Protein AF-D4GF12-F1 (afdb_monomer)

Solvent-accessible surface area (backbone atoms only — not comparable to full-atom values): 6515 Å² total; per-residue (Å²): 127,83,76,57,58,64,55,52,53,54,58,58,62,68,72,66,71,75,79,78,74,78,79,74,82,71,78,79,79,67,90,60,90,43,75,68,58,49,51,52,51,51,53,52,48,51,57,53,55,74,44,42,65,59,53,51,53,50,50,57,47,52,52,52,54,48,55,50,52,53,52,38,52,56,44,44,56,35,30,73,66,40,88,52,85,51,52,42,77,39,86,88,77,63,42,35,22,26,78,88,76,70,42,79,46,89,84

Secondary structure (DSSP, 8-state):
-TTHHHHHHHHHHHT---------------SS--HHHHHHHHHHHHHHHHTHHHHHHHHHHHHHHHHHHHHHHHHHHHHHH-S-TTEEEETTTTEEEETTT-PBPP-

pLDDT: mean 81.62, std 16.26, range [52.56, 98.12]

Sequence (107 aa):
MKKLVPVLMVALLSATAMRVSANTEHVIIENGSSALSNEAARQSKEQWNDTHMLRNKVNSRVEKEFDKADRAFDTRDKCEQSANLNAYWEPNTLRCLDRRTGRPVLP

Foldseek 3Di:
DVPVVVVVVVVVVVVPPPPPPPPPPPPPPPPDDDPVNVVVVVVVVVVCVVCVVVVVVVVVVVVVVVVVVVVLVVQQVVQVVDPDPQWDQDPVVSATAGVVPRHGDRD

Radius of gyration: 39.15 Å; Cα contacts (8 Å, |Δi|>4): 54; chains: 1; bounding box: 106×28×67 Å

Structure (mmCIF, N/CA/C/O backbone):
data_AF-D4GF12-F1
#
_entry.id   AF-D4GF12-F1
#
loop_
_atom_site.group_PDB
_atom_site.id
_atom_site.type_symbol
_atom_site.label_atom_id
_atom_site.label_alt_id
_atom_site.label_comp_id
_atom_site.label_asym_id
_atom_site.label_entity_id
_atom_site.label_seq_id
_atom_site.pdbx_PDB_ins_code
_atom_site.Cartn_x
_atom_site.Cartn_y
_atom_site.Cartn_z
_atom_site.occupancy
_atom_site.B_iso_or_equiv
_atom_site.auth_seq_id
_atom_site.auth_comp_id
_atom_site.auth_asym_id
_atom_site.auth_atom_id
_atom_site.pdbx_PDB_model_num
ATOM 1 N N . MET A 1 1 ? -91.198 -6.094 38.146 1.00 53.38 1 MET A N 1
ATOM 2 C CA . MET A 1 1 ? -89.989 -6.294 37.307 1.00 53.38 1 MET A CA 1
ATOM 3 C C . MET A 1 1 ? -89.269 -5.003 36.864 1.00 53.38 1 MET A C 1
ATOM 5 O O . MET A 1 1 ? -88.163 -5.101 36.361 1.00 53.38 1 MET A O 1
ATOM 9 N N . LYS A 1 2 ? -89.803 -3.786 37.091 1.00 52.84 2 LYS A N 1
ATOM 10 C CA . LYS A 1 2 ? -89.190 -2.522 36.608 1.00 52.84 2 LYS A CA 1
ATOM 11 C C . LYS A 1 2 ? -88.031 -1.951 37.454 1.00 52.84 2 LYS A C 1
ATOM 13 O O . LYS A 1 2 ? -87.327 -1.074 36.977 1.00 52.84 2 LYS A O 1
ATOM 18 N N . LYS A 1 3 ? -87.805 -2.442 38.683 1.00 52.56 3 LYS A N 1
ATOM 19 C CA . LYS A 1 3 ? -86.726 -1.960 39.578 1.00 52.56 3 LYS A CA 1
ATOM 20 C C . LYS A 1 3 ? -85.417 -2.764 39.505 1.00 52.56 3 LYS A C 1
ATOM 22 O O . LYS A 1 3 ? -84.432 -2.350 40.096 1.00 52.56 3 LYS A O 1
ATOM 27 N N . LEU A 1 4 ? -85.397 -3.882 38.773 1.00 56.50 4 LEU A N 1
ATOM 28 C CA . LEU A 1 4 ? -84.217 -4.753 38.637 1.00 56.50 4 LEU A CA 1
ATOM 29 C C . LEU A 1 4 ? -83.287 -4.337 37.489 1.00 56.50 4 LEU A C 1
ATOM 31 O O . LEU A 1 4 ? -82.095 -4.609 37.539 1.00 56.50 4 LEU A O 1
ATOM 35 N N . VAL A 1 5 ? -83.812 -3.619 36.494 1.00 61.00 5 VAL A N 1
ATOM 36 C CA . VAL A 1 5 ? -83.046 -3.117 35.345 1.00 61.00 5 VAL A CA 1
ATOM 37 C C . VAL A 1 5 ? -81.994 -2.056 35.728 1.00 61.00 5 VAL A C 1
ATOM 39 O O . VAL A 1 5 ? -80.854 -2.200 35.289 1.00 61.00 5 VAL A O 1
ATOM 42 N N . PRO A 1 6 ? -82.285 -1.032 36.564 1.00 59.31 6 PRO A N 1
ATOM 43 C CA . PRO A 1 6 ? -81.270 -0.030 36.906 1.00 59.31 6 PRO A CA 1
ATOM 44 C C . PRO A 1 6 ? -80.180 -0.587 37.832 1.00 59.31 6 PRO A C 1
ATOM 46 O O . PRO A 1 6 ? -79.039 -0.148 37.760 1.00 59.31 6 PRO A O 1
ATOM 49 N N . VAL A 1 7 ? -80.503 -1.583 38.665 1.00 61.50 7 VAL A N 1
ATOM 50 C CA . VAL A 1 7 ? -79.533 -2.221 39.570 1.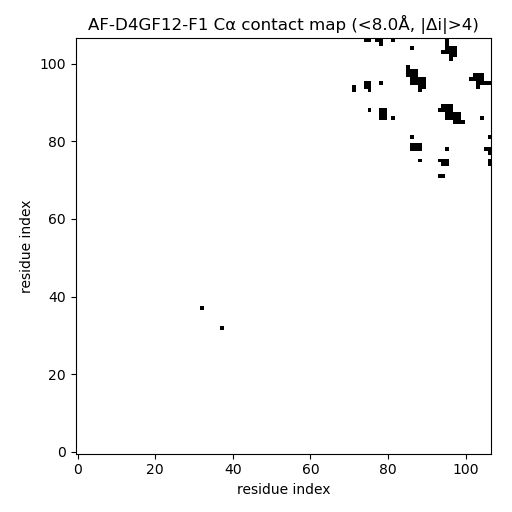00 61.50 7 VAL A CA 1
ATOM 51 C C . VAL A 1 7 ? -78.555 -3.102 38.791 1.00 61.50 7 VAL A C 1
ATOM 53 O O . VAL A 1 7 ? -77.358 -3.074 39.068 1.00 61.50 7 VAL A O 1
ATOM 56 N N . LEU A 1 8 ? -79.036 -3.821 37.769 1.00 58.91 8 LEU A N 1
ATOM 57 C CA . LEU A 1 8 ? -78.166 -4.608 36.892 1.00 58.91 8 LEU A CA 1
ATOM 58 C C . LEU A 1 8 ? -77.224 -3.711 36.072 1.00 58.91 8 LEU A C 1
ATOM 60 O O . LEU A 1 8 ? -76.050 -4.031 35.928 1.00 58.91 8 LEU A O 1
ATOM 64 N N . MET A 1 9 ? -77.710 -2.563 35.589 1.00 59.28 9 MET A N 1
ATOM 65 C CA . MET A 1 9 ? -76.888 -1.586 34.861 1.00 59.28 9 MET A CA 1
ATOM 66 C C . MET A 1 9 ? -75.758 -1.013 35.729 1.00 59.28 9 MET A C 1
ATOM 68 O O . MET A 1 9 ? -74.613 -0.980 35.291 1.00 59.28 9 MET A O 1
ATOM 72 N N . VAL A 1 10 ? -76.038 -0.623 36.978 1.00 61.66 10 VAL A N 1
ATOM 73 C CA . VAL A 1 10 ? -75.007 -0.072 37.880 1.00 61.66 10 VAL A CA 1
ATOM 74 C C . VAL A 1 10 ? -73.959 -1.128 38.258 1.00 61.66 10 VAL A C 1
ATOM 76 O O . VAL A 1 10 ? -72.772 -0.812 38.314 1.00 61.66 10 VAL A O 1
ATOM 79 N N . ALA A 1 11 ? -74.366 -2.389 38.437 1.00 59.56 11 ALA A N 1
ATOM 80 C CA . ALA A 1 11 ? -73.440 -3.486 38.721 1.00 59.56 11 ALA A CA 1
ATOM 81 C C . ALA A 1 11 ? -72.506 -3.803 37.534 1.00 59.56 11 ALA A C 1
ATOM 83 O O . ALA A 1 11 ? -71.326 -4.095 37.743 1.00 59.56 11 ALA A O 1
ATOM 84 N N . LEU A 1 12 ? -72.993 -3.688 36.290 1.00 58.19 12 LEU A N 1
ATOM 85 C CA . LEU A 1 12 ? -72.152 -3.859 35.100 1.00 58.19 12 LEU A CA 1
ATOM 86 C C . LEU A 1 12 ? -71.152 -2.705 34.908 1.00 58.19 12 LEU A C 1
ATOM 88 O O . LEU A 1 12 ? -70.034 -2.961 34.466 1.00 58.19 12 LEU A O 1
ATOM 92 N N . LEU A 1 13 ? -71.496 -1.467 35.287 1.00 57.28 13 LEU A N 1
ATOM 93 C CA . LEU A 1 13 ? -70.560 -0.333 35.203 1.00 57.28 13 LEU A CA 1
ATOM 94 C C . LEU A 1 13 ? -69.430 -0.393 36.247 1.00 57.28 13 LEU A C 1
ATOM 96 O O . LEU A 1 13 ? -68.340 0.114 35.991 1.00 57.28 13 LEU A O 1
ATOM 100 N N . SER A 1 14 ? -69.640 -1.030 37.404 1.00 55.75 14 SER A N 1
ATOM 101 C CA . SER A 1 14 ? -68.579 -1.186 38.416 1.00 55.75 14 SER A CA 1
ATOM 102 C C . SER A 1 14 ? -67.517 -2.235 38.062 1.00 55.75 14 SER A C 1
ATOM 104 O O . SER A 1 14 ? -66.428 -2.215 38.633 1.00 55.75 14 SER A O 1
ATOM 106 N N . ALA A 1 15 ? -67.801 -3.140 37.118 1.00 54.91 15 ALA A N 1
ATOM 107 C CA . ALA A 1 15 ? -66.869 -4.194 36.711 1.00 54.91 15 ALA A CA 1
ATOM 108 C C . ALA A 1 15 ? -65.818 -3.718 35.691 1.00 54.91 15 ALA A C 1
ATOM 110 O O . ALA A 1 15 ? -64.804 -4.384 35.491 1.00 54.91 15 ALA A O 1
ATOM 111 N N . THR A 1 16 ? -66.009 -2.546 35.079 1.00 54.62 16 THR A N 1
ATOM 112 C CA . THR A 1 16 ? -65.052 -1.943 34.143 1.00 54.62 16 THR A CA 1
ATOM 113 C C . THR A 1 16 ? -64.179 -0.905 34.840 1.00 54.62 16 THR A C 1
ATOM 115 O O . THR A 1 16 ? -64.048 0.228 34.383 1.00 54.62 16 THR A O 1
ATOM 118 N N . ALA A 1 17 ? -63.555 -1.274 35.958 1.00 56.12 17 ALA A N 1
ATOM 119 C CA . ALA A 1 17 ? -62.398 -0.531 36.437 1.00 56.12 17 ALA A CA 1
ATOM 120 C C . ALA A 1 17 ? -61.231 -0.828 35.481 1.00 56.12 17 ALA A C 1
ATOM 122 O O . ALA A 1 17 ? -60.422 -1.725 35.722 1.00 56.12 17 ALA A O 1
ATOM 123 N N . MET A 1 18 ? -61.181 -0.118 34.348 1.00 60.22 18 MET A N 1
ATOM 124 C CA . MET A 1 18 ? -60.017 -0.113 33.468 1.00 60.22 18 MET A CA 1
ATOM 125 C C . MET A 1 18 ? -58.819 0.333 34.304 1.00 60.22 18 MET A C 1
ATOM 127 O O . MET A 1 18 ? -58.687 1.507 34.649 1.00 60.22 18 MET A O 1
ATOM 131 N N . ARG A 1 19 ? -57.948 -0.612 34.666 1.00 57.62 19 ARG A N 1
ATOM 132 C CA . ARG A 1 19 ? -56.641 -0.278 35.221 1.00 57.62 19 ARG A CA 1
ATOM 133 C C . ARG A 1 19 ? -55.822 0.314 34.085 1.00 57.62 19 ARG A C 1
ATOM 135 O O . ARG A 1 19 ? -55.163 -0.409 33.346 1.00 57.62 19 ARG A O 1
ATOM 142 N N . VAL A 1 20 ? -55.905 1.630 33.922 1.00 60.22 20 VAL A N 1
ATOM 143 C CA . VAL A 1 20 ? -54.955 2.380 33.106 1.00 60.22 20 VAL A CA 1
ATOM 144 C C . VAL A 1 20 ? -53.615 2.280 33.827 1.00 60.22 20 VAL A C 1
ATOM 146 O O . VAL A 1 20 ? -53.332 3.017 34.766 1.00 60.22 20 VAL A O 1
ATOM 149 N N . SER A 1 21 ? -52.809 1.295 33.436 1.00 61.09 21 SER A N 1
ATOM 150 C CA . SER A 1 21 ? -51.382 1.321 33.718 1.00 61.09 21 SER A CA 1
ATOM 151 C C . SER A 1 21 ? -50.798 2.344 32.756 1.00 61.09 21 SER A C 1
ATOM 153 O O . SER A 1 21 ? -50.621 2.073 31.570 1.00 61.09 21 SER A O 1
ATOM 155 N N . ALA A 1 22 ? -50.589 3.562 33.248 1.00 56.28 22 ALA A N 1
ATOM 156 C CA . ALA A 1 22 ? -49.751 4.516 32.550 1.00 56.28 22 ALA A CA 1
ATOM 157 C C . ALA A 1 22 ? -48.327 3.958 32.620 1.00 56.28 22 ALA A C 1
ATOM 159 O O . ALA A 1 22 ? -47.657 4.074 33.645 1.00 56.28 22 ALA A O 1
ATOM 160 N N . ASN A 1 23 ? -47.902 3.276 31.557 1.00 54.06 23 ASN A N 1
ATOM 161 C CA . ASN A 1 23 ? -46.517 2.877 31.387 1.00 54.06 23 ASN A CA 1
ATOM 162 C C . ASN A 1 23 ? -45.744 4.163 31.093 1.00 54.06 23 ASN A C 1
ATOM 164 O O . ASN A 1 23 ? -45.641 4.603 29.949 1.00 54.06 23 ASN A O 1
ATOM 168 N N . THR A 1 24 ? -45.340 4.858 32.153 1.00 62.03 24 THR A N 1
ATOM 169 C CA . THR A 1 24 ? -44.524 6.056 32.040 1.00 62.03 24 THR A CA 1
ATOM 170 C C . THR A 1 24 ? -43.122 5.601 31.670 1.00 62.03 24 THR A C 1
ATOM 172 O O . THR A 1 24 ? -42.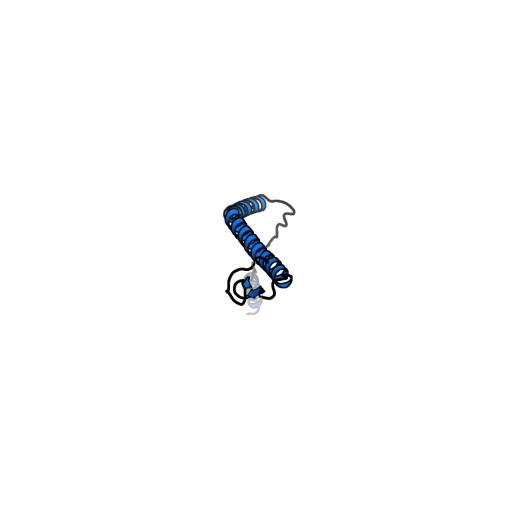264 5.411 32.535 1.00 62.03 24 THR A O 1
ATOM 175 N N . GLU A 1 25 ? -42.903 5.408 30.370 1.00 54.41 25 GLU A N 1
ATOM 176 C CA . GLU A 1 25 ? -41.578 5.445 29.763 1.00 54.41 25 GLU A CA 1
ATOM 177 C C . GLU A 1 25 ? -41.065 6.879 29.925 1.00 54.41 25 GLU A C 1
ATOM 179 O O . GLU A 1 25 ? -41.168 7.733 29.048 1.00 54.41 25 GLU A O 1
ATOM 184 N N . HIS A 1 26 ? -40.633 7.196 31.143 1.00 62.44 26 HIS A N 1
ATOM 185 C CA . HIS A 1 26 ? -39.968 8.449 31.412 1.00 62.44 26 HIS A CA 1
ATOM 186 C C . HIS A 1 26 ? -38.563 8.308 30.836 1.00 62.44 26 HIS A C 1
ATOM 188 O O . HIS A 1 26 ? -37.727 7.549 31.322 1.00 62.44 26 HIS A O 1
ATOM 194 N N . VAL A 1 27 ? -38.321 9.013 29.739 1.00 59.59 27 VAL A N 1
ATOM 195 C CA . VAL A 1 27 ? -36.967 9.197 29.241 1.00 59.59 27 VAL A CA 1
ATOM 196 C C . VAL A 1 27 ? -36.293 10.128 30.242 1.00 59.59 27 VAL A C 1
ATOM 198 O O . VAL A 1 27 ? -36.574 11.328 30.263 1.00 59.59 27 VAL A O 1
ATOM 201 N N . ILE A 1 28 ? -35.447 9.583 31.118 1.00 58.88 28 ILE A N 1
ATOM 202 C CA . ILE A 1 28 ? -34.534 10.414 31.900 1.00 58.88 28 ILE A CA 1
ATOM 203 C C . ILE A 1 28 ? -33.526 10.961 30.892 1.00 58.88 28 ILE A C 1
ATOM 205 O O . ILE A 1 28 ? -32.549 10.306 30.538 1.00 58.88 28 ILE A O 1
ATOM 209 N N . ILE A 1 29 ? -33.807 12.146 30.354 1.00 58.06 29 ILE A N 1
ATOM 210 C CA . ILE A 1 29 ? -32.842 12.899 29.558 1.00 58.06 29 ILE A CA 1
ATOM 211 C C . ILE A 1 29 ? -31.851 13.477 30.570 1.00 58.06 29 ILE A C 1
ATOM 213 O O . ILE A 1 29 ? -31.959 14.630 30.988 1.00 58.06 29 ILE A O 1
ATOM 217 N N . GLU A 1 30 ? -30.923 12.639 31.035 1.00 58.66 30 GLU A N 1
ATOM 218 C CA . GLU A 1 30 ? -29.767 13.096 31.796 1.00 58.66 30 GLU A CA 1
ATOM 219 C C . GLU A 1 30 ? -28.891 13.890 30.828 1.00 58.66 30 GLU A C 1
ATOM 221 O O . GLU A 1 30 ? -28.096 13.353 30.058 1.00 58.66 30 GLU A O 1
ATOM 226 N N . ASN A 1 31 ? -29.100 15.204 30.811 1.00 56.97 31 ASN A N 1
ATOM 227 C CA . ASN A 1 31 ? -28.203 16.149 30.167 1.00 56.97 31 ASN A CA 1
ATOM 228 C C . ASN A 1 31 ? -26.886 16.173 30.964 1.00 56.97 31 ASN A C 1
ATOM 230 O O . ASN A 1 31 ? -26.679 17.042 31.808 1.00 56.97 31 ASN A O 1
ATOM 234 N N . GLY A 1 32 ? -26.043 15.155 30.773 1.00 68.50 32 GLY A N 1
ATOM 235 C CA . GLY A 1 32 ? -24.770 14.999 31.474 1.00 68.50 32 GLY A CA 1
ATOM 236 C C . GLY A 1 32 ? -24.465 13.563 31.903 1.00 68.50 32 GLY A C 1
ATOM 237 O O . GLY A 1 32 ? -25.352 12.730 32.046 1.00 68.50 32 GLY A O 1
ATOM 238 N N . SER A 1 33 ? -23.173 13.292 32.102 1.00 67.56 33 SER A N 1
ATOM 239 C CA . SER A 1 33 ? -22.618 11.987 32.465 1.00 67.56 33 SER A CA 1
ATOM 240 C C . SER A 1 33 ? -23.255 11.408 33.732 1.00 67.56 33 SER A C 1
ATOM 242 O O . SER A 1 33 ? -22.992 11.900 34.833 1.00 67.56 33 SER A O 1
ATOM 244 N N . SER A 1 34 ? -24.025 10.335 33.605 1.00 78.69 34 SER A N 1
ATOM 245 C CA . SER A 1 34 ? -24.491 9.559 34.747 1.00 78.69 34 SER A CA 1
ATOM 246 C C . SER A 1 34 ? -23.554 8.409 35.072 1.00 78.69 34 SER A C 1
ATOM 248 O O . SER A 1 34 ? -22.710 8.007 34.266 1.00 78.69 34 SER A O 1
ATOM 250 N N . ALA A 1 35 ? -23.668 7.872 36.288 1.00 81.75 35 ALA A N 1
ATOM 251 C CA . ALA A 1 35 ? -22.832 6.756 36.728 1.00 81.75 35 ALA A CA 1
ATOM 252 C C . ALA A 1 35 ? -22.944 5.555 35.769 1.00 81.75 35 ALA A C 1
ATOM 254 O O . ALA A 1 35 ? -21.932 4.943 35.431 1.00 81.75 35 ALA A O 1
ATOM 255 N N . LEU A 1 36 ? -24.153 5.283 35.265 1.00 84.62 36 LEU A N 1
ATOM 256 C CA . LEU A 1 36 ? -24.404 4.231 34.283 1.00 84.62 36 LEU A CA 1
ATOM 257 C C . LEU A 1 36 ? -23.744 4.540 32.931 1.00 84.62 36 LEU A C 1
ATOM 259 O O . LEU A 1 36 ? -23.071 3.674 32.375 1.00 84.62 36 LEU A O 1
ATOM 263 N N . SER A 1 37 ? -23.888 5.766 32.409 1.00 85.50 37 SER A N 1
ATOM 264 C CA . SER A 1 37 ? -23.278 6.137 31.123 1.00 85.50 37 SER A CA 1
ATOM 265 C C . SER A 1 37 ? -21.748 6.137 31.182 1.00 85.50 37 SER A C 1
ATOM 267 O O . SER A 1 37 ? -21.092 5.748 30.219 1.00 85.50 37 SER A O 1
ATOM 269 N N . ASN A 1 38 ? -21.167 6.541 32.315 1.00 87.12 38 ASN A N 1
ATOM 270 C CA . ASN A 1 38 ? -19.719 6.531 32.532 1.00 87.12 38 ASN A CA 1
ATOM 271 C C . ASN A 1 38 ? -19.156 5.112 32.565 1.00 87.12 38 ASN A C 1
ATOM 273 O O . ASN A 1 38 ? -18.119 4.835 31.962 1.00 87.12 38 ASN A O 1
ATOM 277 N N . GLU A 1 39 ? -19.858 4.208 33.239 1.00 86.56 39 GLU A N 1
ATOM 278 C CA . GLU A 1 39 ? -19.474 2.806 33.312 1.00 86.56 39 GLU A CA 1
ATOM 279 C C . GLU A 1 39 ? -19.608 2.112 31.948 1.00 86.56 39 GLU A C 1
ATOM 281 O O . GLU A 1 39 ? -18.696 1.403 31.520 1.00 86.56 39 GLU A O 1
ATOM 286 N N . ALA A 1 40 ? -20.674 2.405 31.196 1.00 88.12 40 ALA A N 1
ATOM 287 C CA . ALA A 1 40 ? -20.821 1.949 29.815 1.00 88.12 40 ALA A CA 1
ATOM 288 C C . ALA A 1 40 ? -19.692 2.483 28.908 1.00 88.12 40 ALA A C 1
ATOM 290 O O . ALA A 1 40 ? -19.117 1.733 28.115 1.00 88.12 40 ALA A O 1
ATOM 291 N N . ALA A 1 41 ? -19.307 3.756 29.058 1.00 88.38 41 ALA A N 1
ATOM 292 C CA . ALA A 1 41 ? -18.180 4.331 28.327 1.00 88.38 41 ALA A CA 1
ATOM 293 C C . ALA A 1 41 ? -16.850 3.638 28.683 1.00 88.38 41 ALA A C 1
ATOM 295 O O . ALA A 1 41 ? -16.062 3.335 27.784 1.00 88.38 41 ALA A O 1
ATOM 296 N N . ARG A 1 42 ? -16.614 3.312 29.963 1.00 91.69 42 ARG A N 1
ATOM 297 C CA . ARG A 1 42 ? -15.434 2.550 30.410 1.00 91.69 42 ARG A CA 1
ATOM 298 C C . ARG A 1 42 ? -15.375 1.164 29.767 1.00 91.69 42 ARG A C 1
ATOM 300 O O . ARG A 1 42 ? -14.344 0.815 29.196 1.00 91.69 42 ARG A O 1
ATOM 307 N N . GLN A 1 43 ? -16.481 0.422 29.784 1.00 93.81 43 GLN A N 1
ATOM 308 C CA . GLN A 1 43 ? -16.571 -0.903 29.157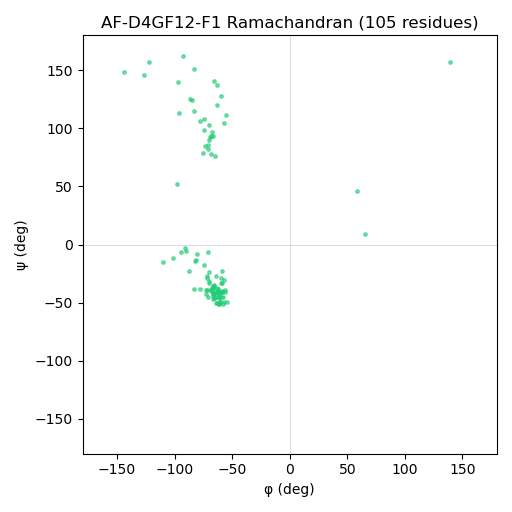 1.00 93.81 43 GLN A CA 1
ATOM 309 C C . GLN A 1 43 ? -16.338 -0.831 27.642 1.00 93.81 43 GLN A C 1
ATOM 311 O O . GLN A 1 43 ? -15.589 -1.632 27.084 1.00 93.81 43 GLN A O 1
ATOM 316 N N . SER A 1 44 ? -16.911 0.175 26.973 1.00 92.75 44 SER A N 1
ATOM 317 C CA . SER A 1 44 ? -16.691 0.388 25.537 1.00 92.75 44 SER A CA 1
ATOM 318 C C . SER A 1 44 ? -15.223 0.697 25.212 1.00 92.75 44 SER A C 1
ATOM 320 O O . SER A 1 44 ? -14.682 0.202 24.222 1.00 92.75 44 SER A O 1
ATOM 322 N N . LYS A 1 45 ? -14.537 1.457 26.077 1.00 95.06 45 LYS A N 1
ATOM 323 C CA . LYS A 1 45 ? -13.107 1.749 25.950 1.00 95.06 45 LYS A CA 1
ATOM 324 C C . LYS A 1 45 ? -12.249 0.496 26.127 1.00 95.06 45 LYS A C 1
ATOM 326 O O . LYS A 1 45 ? -11.296 0.323 25.373 1.00 95.06 45 LYS A O 1
ATOM 331 N N . GLU A 1 46 ? -12.569 -0.365 27.090 1.00 95.19 46 GLU A N 1
ATOM 332 C CA . GLU A 1 46 ? -11.884 -1.653 27.283 1.00 95.19 46 GLU A CA 1
ATOM 333 C C . GLU A 1 46 ? -12.032 -2.535 26.042 1.00 95.19 46 GLU A C 1
ATOM 335 O O . GLU A 1 46 ? -11.028 -2.920 25.447 1.00 95.19 46 GLU A O 1
ATOM 340 N N . GLN A 1 47 ? -13.256 -2.690 25.534 1.00 93.69 47 GLN A N 1
ATOM 341 C CA . GLN A 1 47 ? -13.517 -3.424 24.294 1.00 93.69 47 GLN A CA 1
ATOM 342 C C . GLN A 1 47 ? -12.765 -2.837 23.078 1.00 93.69 47 GLN A C 1
ATOM 344 O O . GLN A 1 47 ? -12.215 -3.564 22.243 1.00 93.69 47 GLN A O 1
ATOM 349 N N . TRP A 1 48 ? -12.707 -1.508 22.954 1.00 94.75 48 TRP A N 1
ATOM 350 C CA . TRP A 1 48 ? -11.956 -0.839 21.886 1.00 94.75 48 TRP A CA 1
ATOM 351 C C . TRP A 1 48 ? -10.438 -1.049 21.998 1.00 94.75 48 TRP A C 1
ATOM 353 O O . TRP A 1 48 ? -9.740 -1.151 20.978 1.00 94.75 48 TRP A O 1
ATOM 363 N N . ASN A 1 49 ? -9.923 -1.117 23.227 1.00 96.38 49 ASN A N 1
ATOM 364 C CA . ASN A 1 49 ? -8.514 -1.371 23.515 1.00 96.38 49 ASN A CA 1
ATOM 365 C C . ASN A 1 49 ? -8.128 -2.830 23.248 1.00 96.38 49 ASN A C 1
ATOM 367 O O . ASN A 1 49 ? -7.075 -3.071 22.651 1.00 96.38 49 ASN A O 1
ATOM 371 N N . ASP A 1 50 ? -8.995 -3.785 23.585 1.00 96.12 50 ASP A N 1
ATOM 372 C CA . ASP A 1 50 ? -8.771 -5.214 23.330 1.00 96.12 50 ASP A CA 1
ATOM 373 C C . ASP A 1 50 ? -8.567 -5.497 21.833 1.00 96.12 50 ASP A C 1
ATOM 375 O O . ASP A 1 50 ? -7.762 -6.341 21.434 1.00 96.12 50 ASP A O 1
ATOM 379 N N . THR A 1 51 ? -9.238 -4.724 20.974 1.00 95.69 51 THR A N 1
ATOM 380 C CA . THR A 1 51 ? -9.133 -4.851 19.512 1.00 95.69 51 THR A CA 1
ATOM 381 C C . THR A 1 51 ? -8.051 -3.972 18.875 1.00 95.69 51 THR A C 1
ATOM 383 O O . THR A 1 51 ? -7.829 -4.071 17.663 1.00 95.69 51 THR A O 1
ATOM 386 N N . HIS A 1 52 ? -7.338 -3.127 19.637 1.00 96.31 52 HIS A N 1
ATOM 387 C CA . HIS A 1 52 ? -6.435 -2.117 19.062 1.00 96.31 52 HIS A CA 1
ATOM 388 C C . HIS A 1 52 ? -5.332 -2.720 18.185 1.00 96.31 52 HIS A C 1
ATOM 390 O O . HIS A 1 52 ? -5.039 -2.199 17.110 1.00 96.31 52 HIS A O 1
ATOM 396 N N . MET A 1 53 ? -4.760 -3.850 18.606 1.00 96.38 53 MET A N 1
ATOM 397 C CA . MET A 1 53 ? -3.683 -4.509 17.873 1.00 96.38 53 MET A CA 1
ATOM 398 C C . MET A 1 53 ? -4.162 -4.961 16.490 1.00 96.38 53 MET A C 1
ATOM 400 O O . MET A 1 53 ? -3.439 -4.810 15.506 1.00 96.38 53 MET A O 1
ATOM 404 N N . LEU A 1 54 ? -5.364 -5.539 16.407 1.00 96.88 54 LEU A N 1
ATOM 405 C CA . LEU A 1 54 ? -5.908 -6.009 15.137 1.00 96.88 54 LEU A CA 1
ATOM 406 C C . LEU A 1 54 ? -6.198 -4.826 14.213 1.00 96.88 54 LEU A C 1
ATOM 408 O O . LEU A 1 54 ? -5.806 -4.868 13.051 1.00 96.88 54 LEU A O 1
ATOM 412 N N . ARG A 1 55 ? -6.798 -3.755 14.744 1.00 96.56 55 ARG A N 1
ATOM 413 C CA . ARG A 1 55 ? -7.048 -2.519 13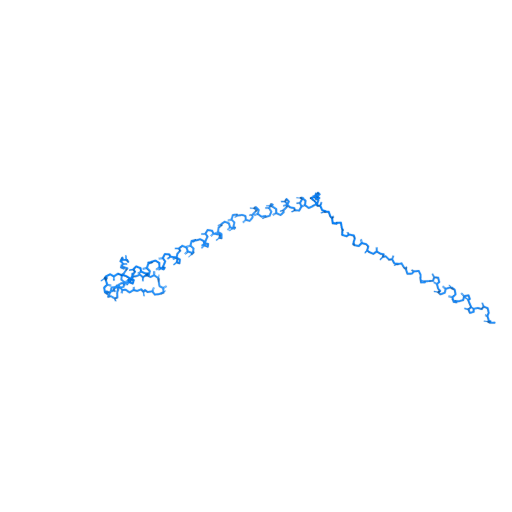.987 1.00 96.56 55 ARG A CA 1
ATOM 414 C C . ARG A 1 55 ? -5.750 -1.928 13.438 1.00 96.56 55 ARG A C 1
ATOM 416 O O . ARG A 1 55 ? -5.678 -1.636 12.250 1.00 96.56 55 ARG A O 1
ATOM 423 N N . ASN A 1 56 ? -4.699 -1.861 14.253 1.00 97.50 56 ASN A N 1
ATOM 424 C CA . ASN A 1 56 ? -3.383 -1.402 13.806 1.00 97.50 56 ASN A CA 1
ATOM 425 C C . ASN A 1 56 ? -2.809 -2.297 12.700 1.00 97.50 56 ASN A C 1
ATOM 427 O O . ASN A 1 56 ? -2.339 -1.792 11.688 1.00 97.50 56 ASN A O 1
ATOM 431 N N . LYS A 1 57 ? -2.889 -3.626 12.842 1.00 98.12 57 LYS A N 1
ATOM 432 C CA . LYS A 1 57 ? -2.425 -4.566 11.805 1.00 98.12 57 LYS A CA 1
ATOM 433 C C . LYS A 1 57 ? -3.192 -4.413 10.492 1.00 98.12 57 LYS A C 1
ATOM 435 O O . LYS A 1 57 ? -2.584 -4.518 9.429 1.00 98.12 57 LYS A O 1
ATOM 440 N N . VAL A 1 58 ? -4.506 -4.199 10.563 1.00 97.94 58 VAL A N 1
ATOM 441 C CA . VAL A 1 58 ? -5.343 -3.939 9.386 1.00 97.94 58 VAL A CA 1
ATOM 442 C C . VAL A 1 58 ? -4.908 -2.637 8.724 1.00 97.94 58 VAL A C 1
ATOM 444 O O . VAL A 1 58 ? -4.592 -2.661 7.540 1.00 97.94 58 VAL A O 1
ATOM 447 N N . ASN A 1 59 ? -4.785 -1.549 9.486 1.00 97.75 59 ASN A N 1
ATOM 448 C CA . ASN A 1 59 ? -4.338 -0.257 8.961 1.00 97.75 59 ASN A CA 1
ATOM 449 C C . ASN A 1 59 ? -2.961 -0.365 8.293 1.00 97.75 59 ASN A C 1
ATOM 451 O O . ASN A 1 59 ? -2.825 -0.015 7.128 1.00 97.75 59 ASN A O 1
ATOM 455 N N . SER A 1 60 ? -1.975 -0.974 8.957 1.00 97.88 60 SER A N 1
ATOM 4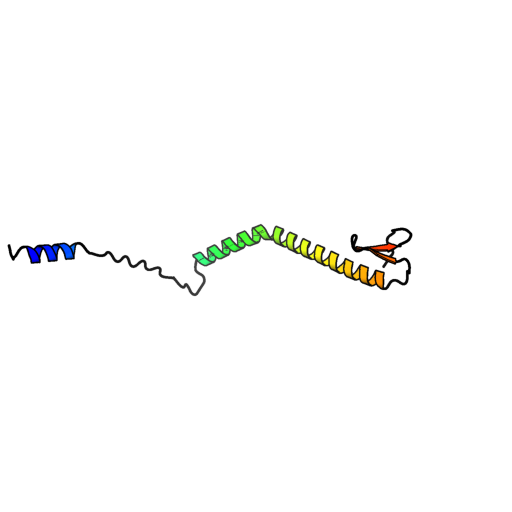56 C CA . SER A 1 60 ? -0.641 -1.165 8.375 1.00 97.88 60 SER A CA 1
ATOM 457 C C . SER A 1 60 ? -0.630 -2.080 7.150 1.00 97.88 60 SER A C 1
ATOM 459 O O . SER A 1 60 ? 0.265 -1.984 6.313 1.00 97.88 60 SER A O 1
ATOM 461 N N . ARG A 1 61 ? -1.579 -3.015 7.027 1.00 97.75 61 ARG A N 1
ATOM 462 C CA . ARG A 1 61 ? -1.732 -3.801 5.797 1.00 97.75 61 ARG A CA 1
ATOM 463 C C . ARG A 1 61 ? -2.287 -2.930 4.676 1.00 97.75 61 ARG A C 1
ATOM 465 O O . ARG A 1 61 ? -1.764 -3.005 3.572 1.00 97.75 61 ARG A O 1
ATOM 472 N N . VAL A 1 62 ? -3.310 -2.126 4.956 1.00 98.06 62 VAL A N 1
ATOM 473 C CA . VAL A 1 62 ? -3.898 -1.208 3.971 1.00 98.06 62 VAL A CA 1
ATOM 474 C C . VAL A 1 62 ? -2.853 -0.211 3.475 1.00 98.06 62 VAL A C 1
ATOM 476 O O . VAL A 1 62 ? -2.714 -0.063 2.268 1.00 98.06 62 VAL A O 1
ATOM 479 N N . GLU A 1 63 ? -2.062 0.380 4.375 1.00 97.50 63 GLU A N 1
ATOM 480 C CA . GLU A 1 63 ? -0.931 1.254 4.023 1.00 97.50 63 GLU A CA 1
ATOM 481 C C . GLU A 1 63 ? 0.042 0.553 3.067 1.00 97.50 63 GLU A C 1
ATOM 483 O O . GLU A 1 63 ? 0.344 1.067 1.998 1.00 97.50 63 GLU A O 1
ATOM 488 N N . LYS A 1 64 ? 0.466 -0.678 3.380 1.00 97.31 64 LYS A N 1
ATOM 489 C CA . LYS A 1 64 ? 1.394 -1.430 2.519 1.00 97.31 64 LYS A CA 1
ATOM 490 C C . LYS A 1 64 ? 0.828 -1.759 1.141 1.00 97.31 64 LYS A C 1
ATOM 492 O O . LYS A 1 64 ? 1.577 -1.737 0.165 1.00 97.31 64 LYS A O 1
ATOM 497 N N . GLU A 1 65 ? -0.446 -2.136 1.061 1.00 96.31 65 GLU A N 1
ATOM 498 C CA . GLU A 1 65 ? -1.090 -2.412 -0.228 1.00 96.31 65 GLU A CA 1
ATOM 499 C C . GLU A 1 65 ? -1.240 -1.128 -1.049 1.00 96.31 65 GLU A C 1
ATOM 501 O O . GLU A 1 65 ? -0.999 -1.146 -2.256 1.00 96.31 65 GLU A O 1
ATOM 506 N N . PHE A 1 66 ? -1.543 -0.008 -0.391 1.00 96.38 66 PHE A N 1
ATOM 507 C CA . PHE A 1 66 ? -1.559 1.305 -1.023 1.00 96.38 66 PHE A CA 1
ATOM 508 C C . PHE A 1 66 ? -0.169 1.680 -1.563 1.00 96.38 66 PHE A C 1
ATOM 510 O O . PHE A 1 66 ? -0.031 1.915 -2.760 1.00 96.38 66 PHE A O 1
ATOM 517 N N . ASP A 1 67 ? 0.881 1.589 -0.741 1.00 96.19 67 ASP A N 1
ATOM 518 C CA . ASP A 1 67 ? 2.274 1.852 -1.140 1.00 96.19 67 ASP A CA 1
ATOM 519 C C . ASP A 1 67 ? 2.757 0.937 -2.274 1.00 96.19 67 ASP A C 1
ATOM 521 O O . ASP A 1 67 ? 3.684 1.253 -3.023 1.00 96.19 67 ASP A O 1
ATOM 525 N N . LYS A 1 68 ? 2.214 -0.279 -2.370 1.00 93.31 68 LYS A N 1
ATOM 526 C CA . LYS A 1 68 ? 2.530 -1.206 -3.460 1.00 93.31 68 LYS A CA 1
ATOM 527 C C . LYS A 1 68 ? 1.880 -0.758 -4.768 1.00 93.31 68 LYS A C 1
ATOM 529 O O . LYS A 1 68 ? 2.540 -0.828 -5.803 1.00 93.31 68 LYS A O 1
ATOM 534 N N . ALA A 1 69 ? 0.622 -0.322 -4.722 1.00 93.12 69 ALA A N 1
ATOM 535 C CA . ALA A 1 69 ? -0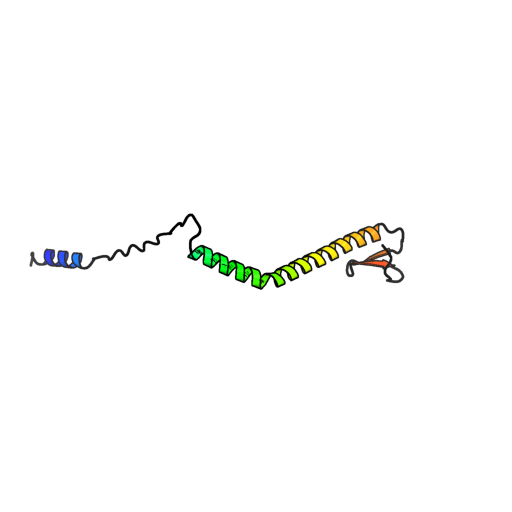.078 0.205 -5.889 1.00 93.12 69 ALA A CA 1
ATOM 536 C C . ALA A 1 69 ? 0.571 1.503 -6.384 1.00 93.12 69 ALA A C 1
ATOM 538 O O . ALA A 1 69 ? 0.862 1.618 -7.571 1.00 93.12 69 ALA A O 1
ATOM 539 N N . ASP A 1 70 ? 0.883 2.420 -5.468 1.00 95.31 70 ASP A N 1
ATOM 540 C CA . ASP A 1 70 ? 1.547 3.691 -5.767 1.00 95.31 70 ASP A CA 1
ATOM 541 C C . ASP A 1 70 ? 2.900 3.469 -6.465 1.00 95.31 70 ASP A C 1
ATOM 543 O O . ASP A 1 70 ? 3.119 3.910 -7.593 1.00 95.31 70 ASP A O 1
ATOM 547 N N . ARG A 1 71 ? 3.756 2.611 -5.890 1.00 92.44 71 ARG A N 1
ATOM 548 C CA . ARG A 1 71 ? 5.028 2.222 -6.523 1.00 92.44 71 ARG A CA 1
ATOM 549 C C . ARG A 1 71 ? 4.860 1.554 -7.884 1.00 92.44 71 ARG A C 1
ATOM 551 O O . ARG A 1 71 ? 5.749 1.682 -8.726 1.00 92.44 71 ARG A O 1
ATOM 558 N N . ALA A 1 72 ? 3.784 0.801 -8.104 1.00 90.81 72 ALA A N 1
ATOM 559 C CA . ALA A 1 72 ? 3.528 0.186 -9.401 1.00 90.81 72 ALA A CA 1
ATOM 560 C C . ALA A 1 72 ? 3.204 1.244 -10.465 1.00 90.81 72 ALA A C 1
ATOM 562 O O . ALA A 1 72 ? 3.694 1.120 -11.587 1.00 90.81 72 ALA A O 1
ATOM 563 N N . PHE A 1 73 ? 2.452 2.292 -10.112 1.00 93.25 73 PHE A N 1
ATOM 564 C CA . PHE A 1 73 ? 2.209 3.429 -11.002 1.00 93.25 73 PHE A CA 1
ATOM 565 C C . PHE A 1 73 ? 3.505 4.179 -11.316 1.00 93.25 73 PHE A C 1
ATOM 567 O O . PHE A 1 73 ? 3.848 4.302 -12.488 1.00 93.25 73 PHE A O 1
ATOM 574 N N . ASP A 1 74 ? 4.293 4.536 -10.300 1.00 93.44 74 ASP A N 1
ATOM 575 C CA . ASP A 1 74 ? 5.601 5.178 -10.497 1.00 93.44 74 ASP A CA 1
ATOM 576 C C . ASP A 1 74 ? 6.539 4.349 -11.388 1.00 93.44 74 ASP A C 1
ATOM 578 O O . ASP A 1 74 ? 7.272 4.876 -12.227 1.00 93.44 74 ASP A O 1
ATOM 582 N N . THR A 1 75 ? 6.550 3.028 -11.192 1.00 92.06 75 THR A N 1
ATOM 583 C CA . THR A 1 75 ? 7.395 2.113 -11.973 1.00 92.06 75 THR A CA 1
ATOM 584 C C . THR A 1 75 ? 6.923 2.025 -13.419 1.00 92.06 75 THR A C 1
ATOM 586 O O . THR A 1 75 ? 7.759 1.982 -14.324 1.00 92.06 75 THR A O 1
ATOM 589 N N . ARG A 1 76 ? 5.606 2.004 -13.654 1.00 92.69 76 ARG A N 1
ATOM 590 C CA . ARG A 1 76 ? 5.038 2.042 -15.004 1.00 92.69 76 ARG A CA 1
ATOM 591 C C . ARG A 1 76 ? 5.433 3.330 -15.707 1.00 92.69 76 ARG A C 1
ATOM 593 O O . ARG A 1 76 ? 5.969 3.265 -16.807 1.00 92.69 76 ARG A O 1
ATOM 600 N N . ASP A 1 77 ? 5.221 4.468 -15.060 1.00 94.00 77 ASP A N 1
ATOM 601 C CA . ASP A 1 77 ? 5.454 5.774 -15.667 1.00 94.00 77 ASP A CA 1
ATOM 602 C C . ASP A 1 77 ? 6.940 5.947 -16.037 1.00 94.00 77 ASP A C 1
ATOM 604 O O . ASP A 1 77 ? 7.262 6.417 -17.127 1.00 94.00 77 ASP A O 1
ATOM 608 N N . LYS A 1 78 ? 7.866 5.462 -15.197 1.00 92.69 78 LYS A N 1
ATOM 609 C CA . LYS A 1 78 ? 9.300 5.403 -15.534 1.00 92.69 78 LYS A CA 1
ATOM 610 C C . LYS A 1 78 ? 9.606 4.436 -16.683 1.00 92.69 78 LYS A C 1
ATOM 612 O O . LYS A 1 78 ? 10.362 4.781 -17.584 1.00 92.69 78 LYS A O 1
ATOM 617 N N . CYS A 1 79 ? 8.985 3.255 -16.697 1.00 93.38 79 CYS A N 1
ATOM 618 C CA . CYS A 1 79 ? 9.141 2.290 -17.789 1.00 93.38 79 CYS A CA 1
ATOM 619 C C . CYS A 1 79 ? 8.709 2.879 -19.140 1.00 93.38 79 CYS A C 1
ATOM 621 O O . CYS A 1 79 ? 9.384 2.677 -20.147 1.00 93.38 79 CYS A O 1
ATOM 623 N N . GLU A 1 80 ? 7.606 3.629 -19.158 1.00 90.75 80 GLU A N 1
ATOM 624 C CA . GLU A 1 80 ? 7.093 4.313 -20.349 1.00 90.75 80 GLU A CA 1
ATOM 625 C C . GLU A 1 80 ? 7.986 5.485 -20.784 1.00 90.75 80 GLU A C 1
ATOM 627 O O . GLU A 1 80 ? 8.111 5.750 -21.978 1.00 90.75 80 GLU A O 1
ATOM 632 N N . GLN A 1 81 ? 8.646 6.155 -19.836 1.00 91.31 81 GLN A N 1
ATOM 633 C CA . GLN A 1 81 ? 9.628 7.215 -20.101 1.00 91.31 81 GLN A CA 1
ATOM 634 C C . GLN A 1 81 ? 11.022 6.686 -20.473 1.00 91.31 81 GLN A C 1
ATOM 636 O O . GLN A 1 81 ? 11.899 7.468 -20.848 1.00 91.31 81 GLN A O 1
ATOM 641 N N . SER A 1 82 ? 11.256 5.377 -20.365 1.00 88.00 82 SER A N 1
ATOM 642 C CA . SER A 1 82 ? 12.567 4.783 -20.599 1.00 88.00 82 SER A CA 1
ATOM 643 C C . SER A 1 82 ? 13.024 4.976 -22.047 1.00 88.00 82 SER A C 1
ATOM 645 O O . SER A 1 82 ? 12.289 4.730 -23.001 1.00 88.00 82 SER A O 1
ATOM 647 N N . ALA A 1 83 ? 14.299 5.327 -22.227 1.00 90.00 83 ALA A N 1
ATOM 648 C CA . ALA A 1 83 ? 14.930 5.380 -23.548 1.00 90.00 83 ALA A CA 1
ATOM 649 C C . ALA A 1 83 ? 15.173 3.980 -24.155 1.00 90.00 83 ALA A C 1
ATOM 651 O O . ALA A 1 83 ? 15.612 3.860 -25.302 1.00 90.00 83 ALA A O 1
ATOM 652 N N . ASN A 1 84 ? 14.927 2.905 -23.397 1.00 89.38 84 ASN A N 1
ATOM 653 C CA . ASN A 1 84 ? 15.074 1.543 -23.887 1.00 89.38 84 ASN A CA 1
ATOM 654 C C . ASN A 1 84 ? 13.876 1.143 -24.761 1.00 89.38 84 ASN A C 1
ATOM 656 O O . ASN A 1 84 ? 12.810 0.800 -24.261 1.00 89.38 84 ASN A O 1
ATOM 660 N N . LEU A 1 85 ? 14.089 1.082 -26.077 1.00 89.38 85 LEU A N 1
ATOM 661 C CA . LEU A 1 85 ? 13.067 0.695 -27.061 1.00 89.38 85 LEU A CA 1
ATOM 662 C C . LEU A 1 85 ? 12.487 -0.714 -26.846 1.00 89.38 85 LEU A C 1
ATOM 664 O O . LEU A 1 85 ? 11.384 -1.010 -27.306 1.00 89.38 85 LEU A O 1
ATOM 668 N N . ASN A 1 86 ? 13.228 -1.591 -26.168 1.00 91.38 86 ASN A N 1
ATOM 669 C CA . ASN A 1 86 ? 12.782 -2.949 -25.872 1.00 91.38 86 ASN A CA 1
ATOM 670 C C . ASN A 1 86 ? 12.037 -3.051 -24.539 1.00 91.38 86 ASN A C 1
ATOM 672 O O . ASN A 1 86 ? 11.516 -4.125 -24.238 1.00 91.38 86 ASN A O 1
ATOM 676 N N . ALA A 1 87 ? 11.968 -1.978 -23.747 1.00 93.44 87 ALA A N 1
ATOM 677 C CA . ALA A 1 87 ? 11.167 -1.971 -22.537 1.00 93.44 87 ALA A CA 1
ATOM 678 C C . ALA A 1 87 ? 9.675 -2.095 -22.886 1.00 93.44 87 ALA A C 1
ATOM 680 O O . ALA A 1 87 ? 9.165 -1.557 -23.881 1.00 93.44 87 ALA A O 1
ATOM 681 N N . TYR A 1 88 ? 8.961 -2.868 -22.081 1.00 92.19 88 TYR A N 1
ATOM 682 C CA . TYR A 1 88 ? 7.510 -2.887 -22.075 1.00 92.19 88 TYR A CA 1
ATOM 683 C C . TYR A 1 88 ? 6.994 -3.092 -20.659 1.00 92.19 88 TYR A C 1
ATOM 685 O O . TYR A 1 88 ? 7.613 -3.770 -19.836 1.00 92.19 88 TYR A O 1
ATOM 693 N N . TRP A 1 89 ? 5.836 -2.502 -20.393 1.00 94.38 89 TRP A N 1
ATOM 694 C CA . TRP A 1 89 ? 5.116 -2.701 -19.151 1.00 94.38 89 TRP A CA 1
ATOM 695 C C . TRP A 1 89 ? 4.24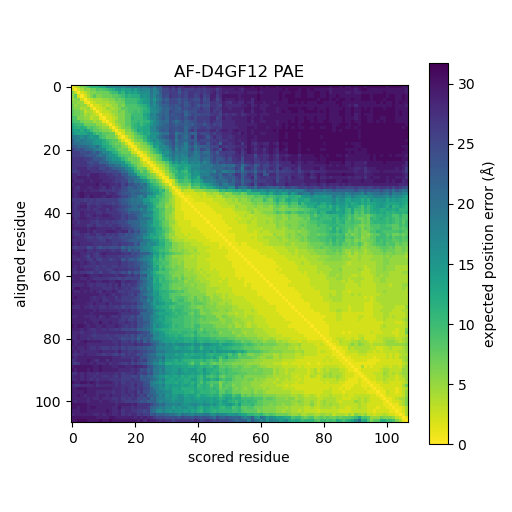5 -3.954 -19.232 1.00 94.38 89 TRP A C 1
ATOM 697 O O . TRP A 1 89 ? 3.401 -4.075 -20.123 1.00 94.38 89 TRP A O 1
ATOM 707 N N . GLU A 1 90 ? 4.425 -4.880 -18.292 1.00 92.75 90 GLU A N 1
ATOM 708 C CA . GLU A 1 90 ? 3.577 -6.061 -18.170 1.00 92.75 90 GLU A CA 1
ATOM 709 C C . GLU A 1 90 ? 2.466 -5.838 -17.123 1.00 92.75 90 GLU A C 1
ATOM 711 O O . GLU A 1 90 ? 2.761 -5.765 -15.925 1.00 92.75 90 GLU A O 1
ATOM 716 N N . PRO A 1 91 ? 1.177 -5.787 -17.523 1.00 90.38 91 PRO A N 1
ATOM 717 C CA . PRO A 1 91 ? 0.080 -5.430 -16.619 1.00 90.38 91 PRO A CA 1
ATOM 718 C C . PRO A 1 91 ? -0.225 -6.502 -15.566 1.00 90.38 91 PRO A C 1
ATOM 720 O O . PRO A 1 91 ? -0.762 -6.185 -14.511 1.00 90.38 91 PRO A O 1
ATOM 723 N N . ASN A 1 92 ? 0.123 -7.765 -15.828 1.00 90.31 92 ASN A N 1
ATOM 724 C CA . ASN A 1 92 ? -0.165 -8.870 -14.911 1.00 90.31 92 ASN A CA 1
ATOM 725 C C . ASN A 1 92 ? 0.811 -8.921 -13.732 1.00 90.31 92 ASN A C 1
ATOM 727 O O . ASN A 1 92 ? 0.417 -9.236 -12.612 1.00 90.31 92 ASN A O 1
ATOM 731 N N . THR A 1 93 ? 2.090 -8.638 -13.982 1.00 89.88 93 T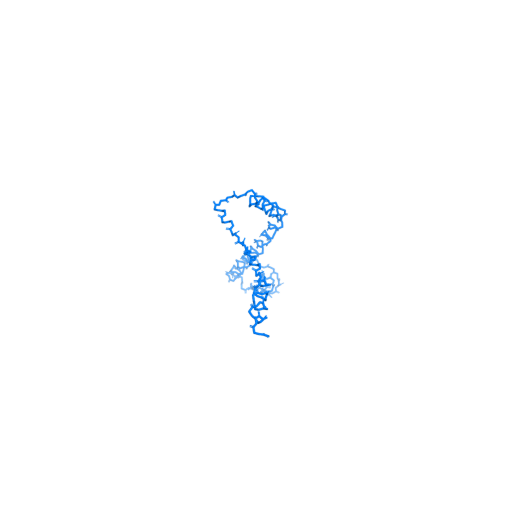HR A N 1
ATOM 732 C CA . THR A 1 93 ? 3.140 -8.716 -12.957 1.00 89.88 93 THR A CA 1
ATOM 733 C C . THR A 1 93 ? 3.525 -7.350 -12.402 1.00 89.88 93 THR A C 1
ATOM 735 O O . THR A 1 93 ? 4.192 -7.299 -11.368 1.00 89.88 93 THR A O 1
ATOM 738 N N . LEU A 1 94 ? 3.073 -6.262 -13.042 1.00 91.88 94 LEU A N 1
ATOM 739 C CA . LEU A 1 94 ? 3.407 -4.873 -12.718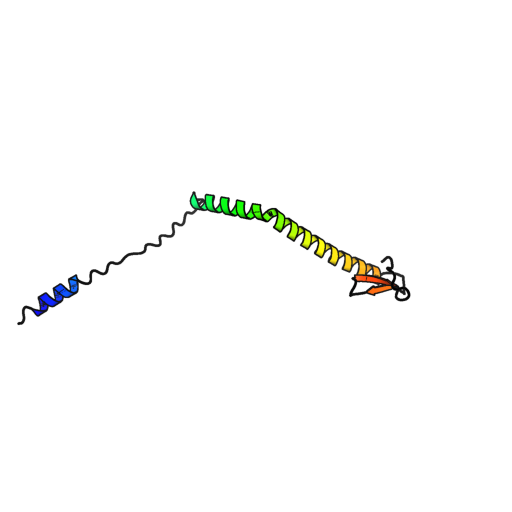 1.00 91.88 94 LEU A CA 1
ATOM 740 C C . LEU A 1 94 ? 4.920 -4.622 -12.788 1.00 91.88 94 LEU A C 1
ATOM 742 O O . LEU A 1 94 ? 5.524 -4.057 -11.873 1.00 91.88 94 LEU A O 1
ATOM 746 N N . ARG A 1 95 ? 5.553 -5.111 -13.860 1.00 91.38 95 ARG A N 1
ATOM 747 C CA . ARG A 1 95 ? 7.004 -5.026 -14.063 1.00 91.38 95 ARG A CA 1
ATOM 748 C C . ARG A 1 95 ? 7.334 -4.408 -15.410 1.00 91.38 95 ARG A C 1
ATOM 750 O O . ARG A 1 95 ? 6.665 -4.667 -16.407 1.00 91.38 95 ARG A O 1
ATOM 757 N N . CYS A 1 96 ? 8.432 -3.660 -15.430 1.00 93.50 96 CYS A N 1
ATOM 758 C CA . CYS A 1 96 ? 9.099 -3.264 -16.661 1.00 93.50 96 CYS A CA 1
ATOM 759 C C . CYS A 1 96 ? 10.021 -4.400 -17.113 1.00 93.50 96 CYS A C 1
ATOM 761 O O . CYS A 1 96 ? 10.969 -4.749 -16.400 1.00 93.50 96 CYS A O 1
ATOM 763 N N . LEU A 1 97 ? 9.728 -5.006 -18.261 1.00 93.81 97 LEU A N 1
ATOM 764 C CA . LEU A 1 97 ? 10.472 -6.140 -18.801 1.00 93.81 97 LEU A CA 1
ATOM 765 C C . LEU A 1 97 ? 11.024 -5.815 -20.192 1.00 93.81 97 LEU A C 1
ATOM 767 O O . LEU A 1 97 ? 10.521 -4.947 -20.900 1.00 93.81 97 LEU A O 1
ATOM 771 N N . ASP A 1 98 ? 12.069 -6.527 -20.593 1.00 93.69 98 ASP A N 1
ATOM 772 C CA . ASP A 1 98 ? 12.608 -6.484 -21.950 1.00 93.69 98 ASP A CA 1
ATOM 773 C C . ASP A 1 98 ? 11.854 -7.489 -22.831 1.00 93.69 98 ASP A C 1
ATOM 775 O O . ASP A 1 98 ? 11.816 -8.681 -22.528 1.00 93.69 98 ASP A O 1
ATOM 779 N N . ARG A 1 99 ? 11.297 -7.030 -23.955 1.00 91.12 99 ARG A N 1
ATOM 780 C CA . ARG A 1 99 ? 10.536 -7.858 -24.911 1.00 91.12 99 ARG A CA 1
ATOM 781 C C . ARG A 1 99 ? 11.327 -9.046 -25.459 1.00 91.12 99 ARG A C 1
ATOM 783 O O . ARG A 1 99 ? 10.728 -10.060 -25.803 1.00 91.12 99 ARG A O 1
ATOM 790 N N . ARG A 1 100 ? 12.655 -8.933 -25.587 1.00 90.88 100 ARG A N 1
ATOM 791 C CA . ARG A 1 100 ? 13.494 -10.015 -26.133 1.00 90.88 100 ARG A CA 1
ATOM 792 C C . ARG A 1 100 ? 13.856 -11.064 -25.097 1.00 90.88 100 ARG A C 1
ATOM 794 O O . ARG A 1 100 ? 13.972 -12.235 -25.445 1.00 90.88 100 ARG A O 1
ATOM 801 N N . THR A 1 101 ? 14.124 -10.643 -23.866 1.00 91.00 101 THR A N 1
ATOM 802 C CA . THR A 1 101 ? 14.718 -11.514 -22.841 1.00 91.00 101 THR A CA 1
ATOM 803 C C . THR A 1 101 ? 13.757 -11.868 -21.711 1.00 91.00 101 THR A C 1
ATOM 805 O O . THR A 1 101 ? 14.049 -12.781 -20.940 1.00 91.00 101 THR A O 1
ATOM 808 N N . GLY A 1 102 ? 12.642 -11.145 -21.581 1.00 89.69 102 GLY A N 1
ATOM 809 C CA . GLY A 1 102 ? 11.705 -11.242 -20.460 1.00 89.69 102 GLY A CA 1
ATOM 810 C C . GLY A 1 102 ? 12.306 -10.803 -19.122 1.00 89.69 102 GLY A C 1
ATOM 811 O O . GLY A 1 102 ? 11.707 -11.026 -18.072 1.00 89.69 102 GLY A O 1
ATOM 812 N N . ARG A 1 103 ? 13.515 -10.224 -19.122 1.00 91.31 103 ARG A N 1
ATOM 813 C CA . ARG A 1 103 ? 14.209 -9.830 -17.893 1.00 91.31 103 ARG A CA 1
ATOM 814 C C . ARG A 1 103 ? 13.731 -8.465 -17.409 1.00 91.31 103 ARG A C 1
ATOM 816 O O . ARG A 1 103 ? 13.378 -7.629 -18.239 1.00 91.31 103 ARG A O 1
ATOM 823 N N . PRO A 1 104 ? 13.772 -8.208 -16.090 1.00 91.25 104 PRO A N 1
ATOM 824 C CA . PRO A 1 104 ? 13.502 -6.885 -15.551 1.00 91.25 104 PRO A CA 1
ATOM 825 C C . PRO A 1 104 ? 14.483 -5.861 -16.112 1.00 91.25 104 PRO A C 1
ATOM 827 O O . PRO A 1 104 ? 15.697 -6.061 -16.042 1.00 91.25 104 PRO A O 1
ATOM 830 N N . VAL A 1 105 ? 13.942 -4.773 -16.644 1.00 87.75 105 VAL A N 1
ATOM 831 C CA . VAL A 1 105 ? 14.714 -3.602 -17.061 1.00 87.75 105 VAL A CA 1
ATOM 832 C C . VAL A 1 105 ? 14.645 -2.600 -15.921 1.00 87.75 105 VAL A C 1
ATOM 834 O O . VAL A 1 105 ? 13.599 -2.471 -15.281 1.00 87.75 105 VAL A O 1
ATOM 837 N N . LEU A 1 106 ? 15.761 -1.928 -15.630 1.00 72.38 106 LEU A N 1
ATOM 838 C CA . LEU A 1 106 ? 15.702 -0.791 -14.721 1.00 72.38 106 LEU A CA 1
ATOM 839 C C . LEU A 1 106 ? 14.817 0.286 -15.368 1.00 72.38 106 LEU A C 1
ATOM 841 O O . LEU A 1 106 ? 15.131 0.695 -16.489 1.00 72.38 106 LEU A O 1
ATOM 845 N N . PRO A 1 107 ? 13.714 0.672 -14.710 1.00 63.41 107 PRO A N 1
ATOM 846 C CA . PRO A 1 107 ? 12.847 1.731 -15.193 1.00 63.41 107 PRO A CA 1
ATOM 847 C C . PRO A 1 107 ? 13.581 3.076 -15.176 1.00 63.41 107 PRO A C 1
ATOM 849 O O . PRO A 1 107 ? 14.376 3.310 -14.232 1.00 63.41 107 PRO A O 1
#

Organism: Pantoea ananatis (strain LMG 20103) (NCBI:txid706191)

Mean predicted aligned error: 14.92 Å

InterPro domains:
  IPR009700 Protein of unknown function DUF1283 [MF_01581] (1-107)
  IPR009700 Protein of unknown function DUF1283 [NF010180] (5-107)
  IPR009700 Protein of unknown function DUF1283 [PF06932] (25-107)